Protein AF-A0A970NA46-F1 (afdb_monomer_lite)

Foldseek 3Di:
DDDPPPQDKDKDKDKAFQDDCVVCVVLVVLVQVCCVPLVVVDPDGDPSVVLSLVLLVLLVVLLQDLVLLLVLLVPAPVLVVVVVVDPDPVVSVVSSNCQSPPFWDKACPDPPDSGMIMIMGMDSDNVSRVRSRVSSSVSSSVVSVVVSVVVSVVVVVVSVVVVVVVVVD

Secondary structure (DSSP, 8-state):
-----PPP-EEEEEEEEPPPGGGSHHHHHHHHHHHHHHTTTS-----HHHHHHHHHHHHHHHHH-HHHHHHHHHTSHHHHHHHHT---HHHHHHHHHHIIIIIEEEEESSTT-TTEEEEEEEESSHHHHHHHHHHHHHHHHHHHHHHHHHHHHHHHHHHHHHHHHHHT-

Sequence (169 aa):
MYAFTAEEQWTSKAQVRVPEPNQLENYLDIEESYHRYAMLDSNTTLDTQKALEEAFTIFSTSLFATDAKLDAIRNSTYYQALAQNLGDETEQLSLLNNMASRDLSASEAIKGNRFIYNAQFTAKTRADARQTLVEALAIINSKALDLLYERQENRIKNRILALETQSLR

pLDDT: mean 91.81, std 10.92, range [43.47, 98.62]

Radius of gyration: 21.18 Å; chains: 1; bounding box: 55×27×81 Å

Structure (mmCIF, N/CA/C/O backbone):
data_AF-A0A970NA46-F1
#
_entry.id   AF-A0A970NA46-F1
#
loop_
_atom_site.group_PDB
_atom_site.id
_atom_site.type_symbol
_atom_site.label_atom_id
_atom_site.label_alt_id
_atom_site.label_comp_id
_atom_site.label_asym_id
_atom_site.label_entity_id
_atom_site.label_seq_id
_atom_site.pdbx_PDB_ins_code
_atom_site.Cartn_x
_atom_site.Cartn_y
_atom_site.Cartn_z
_atom_site.occupancy
_atom_site.B_iso_or_equiv
_atom_site.auth_seq_id
_atom_site.auth_comp_id
_atom_site.auth_asym_id
_atom_site.auth_atom_id
_atom_site.pdbx_PDB_model_num
ATOM 1 N N . MET A 1 1 ? -18.839 6.809 42.578 1.00 43.47 1 MET A N 1
ATOM 2 C CA . MET A 1 1 ? -17.787 6.211 41.727 1.00 43.47 1 MET A CA 1
ATOM 3 C C . MET A 1 1 ? -18.424 5.855 40.396 1.00 43.47 1 MET A C 1
ATOM 5 O O . MET A 1 1 ? -19.268 4.974 40.380 1.00 43.47 1 MET A O 1
ATOM 9 N N . TYR A 1 2 ? -18.100 6.579 39.326 1.00 46.34 2 TYR A N 1
ATOM 10 C CA . TYR A 1 2 ? -18.527 6.248 37.963 1.00 46.34 2 TYR A CA 1
ATOM 11 C C . TYR A 1 2 ? -17.317 5.600 37.287 1.00 46.34 2 TYR A C 1
ATOM 13 O O . TYR A 1 2 ? -16.309 6.270 37.068 1.00 46.34 2 TYR A O 1
ATOM 21 N N . ALA A 1 3 ? -17.353 4.283 37.086 1.00 46.72 3 ALA A N 1
ATOM 22 C CA . ALA A 1 3 ? -16.290 3.581 36.381 1.00 46.72 3 ALA A CA 1
ATOM 23 C C . ALA A 1 3 ? -16.518 3.773 34.877 1.00 46.72 3 ALA A C 1
ATOM 25 O O . ALA A 1 3 ? -17.486 3.260 34.324 1.00 46.72 3 ALA A O 1
ATOM 26 N N . PHE A 1 4 ? -15.644 4.546 34.231 1.00 56.06 4 PHE A N 1
ATOM 27 C CA . PHE A 1 4 ? -15.501 4.540 32.778 1.00 56.06 4 PHE A CA 1
ATOM 28 C C . PHE A 1 4 ? -14.943 3.168 32.384 1.00 56.06 4 PHE A C 1
ATOM 30 O O . PHE A 1 4 ? -13.740 2.929 32.478 1.00 56.06 4 PHE A O 1
ATOM 37 N N . THR A 1 5 ? -15.808 2.237 31.995 1.00 56.06 5 THR A N 1
ATOM 38 C CA . THR A 1 5 ? -15.362 1.033 31.294 1.00 56.06 5 THR A CA 1
ATOM 39 C C . THR A 1 5 ? -15.017 1.467 29.876 1.00 56.06 5 THR A C 1
ATOM 41 O O . THR A 1 5 ? -15.907 1.799 29.100 1.00 56.06 5 THR A O 1
ATOM 44 N N . ALA A 1 6 ? -13.725 1.556 29.558 1.00 66.06 6 ALA A N 1
ATOM 45 C CA . ALA A 1 6 ? -13.295 1.752 28.180 1.00 66.06 6 ALA A CA 1
ATOM 46 C C . ALA A 1 6 ? -13.837 0.588 27.335 1.00 66.06 6 ALA A C 1
ATOM 48 O O . ALA A 1 6 ? -13.709 -0.566 27.749 1.00 66.06 6 ALA A O 1
ATOM 49 N N . GLU A 1 7 ? -14.470 0.884 26.196 1.00 74.25 7 GLU A N 1
ATOM 50 C CA . GLU A 1 7 ? -14.902 -0.159 25.262 1.00 74.25 7 GLU A CA 1
ATOM 51 C C . GLU A 1 7 ? -13.696 -1.026 24.882 1.00 74.25 7 GLU A C 1
ATOM 53 O O . GLU A 1 7 ? -12.614 -0.510 24.591 1.00 74.25 7 GLU A O 1
ATOM 58 N N . GLU A 1 8 ? -13.868 -2.346 24.923 1.00 84.50 8 GLU A N 1
ATOM 59 C CA . GLU A 1 8 ? -12.799 -3.286 24.599 1.00 84.50 8 GLU A CA 1
ATOM 60 C C . GLU A 1 8 ? -12.408 -3.142 23.120 1.00 84.50 8 GLU A C 1
ATOM 62 O O . GLU A 1 8 ? -13.258 -3.165 22.228 1.00 84.50 8 GLU A O 1
ATOM 67 N N . GLN A 1 9 ? -11.111 -2.970 22.862 1.00 92.44 9 GLN A N 1
ATOM 68 C CA . GLN A 1 9 ? -10.553 -2.806 21.523 1.00 92.44 9 GLN A CA 1
ATOM 69 C C . GLN A 1 9 ? -9.405 -3.788 21.303 1.00 92.44 9 GLN A C 1
ATOM 71 O O . GLN A 1 9 ? -8.593 -4.045 22.192 1.00 92.44 9 GLN A O 1
ATOM 76 N N . TRP A 1 10 ? -9.320 -4.304 20.083 1.00 96.81 10 TRP A N 1
ATOM 77 C CA . TRP A 1 10 ? -8.309 -5.256 19.651 1.00 96.81 10 TRP A CA 1
ATOM 78 C C . TRP A 1 10 ? -7.441 -4.629 18.570 1.00 96.81 10 TRP A C 1
ATOM 80 O O . TRP A 1 10 ? -7.954 -4.143 17.567 1.00 96.81 10 TRP A O 1
ATOM 90 N N . THR A 1 11 ? -6.121 -4.689 18.742 1.00 97.56 11 THR A N 1
ATOM 91 C CA . THR A 1 11 ? -5.158 -4.213 17.741 1.00 97.56 11 THR A CA 1
ATOM 92 C C . THR A 1 11 ? -4.445 -5.393 17.095 1.00 97.56 11 THR A C 1
ATOM 94 O O . THR A 1 11 ? -3.771 -6.172 17.772 1.00 97.56 11 THR A O 1
ATOM 97 N N . SER A 1 12 ? -4.555 -5.505 15.773 1.00 98.19 12 SER A N 1
ATOM 98 C CA . SER A 1 12 ? -3.732 -6.404 14.966 1.00 98.19 12 SER A CA 1
ATOM 99 C C . SER A 1 12 ? -2.462 -5.684 14.527 1.00 98.19 12 SER A C 1
ATOM 101 O O . SER A 1 12 ? -2.500 -4.488 14.243 1.00 98.19 12 SER A O 1
ATOM 103 N N . LYS A 1 13 ? -1.342 -6.406 14.458 1.00 98.38 13 LYS A N 1
ATOM 104 C CA . LYS A 1 13 ? -0.036 -5.871 14.059 1.00 98.38 13 LYS A CA 1
ATOM 105 C C . LYS A 1 13 ? 0.577 -6.754 12.982 1.00 98.38 13 LYS A C 1
ATOM 107 O O . LYS A 1 13 ? 0.500 -7.978 13.069 1.00 98.38 13 LYS A O 1
ATOM 112 N N . ALA A 1 14 ? 1.215 -6.125 12.008 1.00 98.19 14 ALA A N 1
ATOM 113 C CA . ALA A 1 14 ? 1.969 -6.765 10.946 1.00 98.19 14 ALA A CA 1
ATOM 114 C C . ALA A 1 14 ? 3.290 -6.023 10.731 1.00 98.19 14 ALA A C 1
ATOM 116 O O . ALA A 1 14 ? 3.401 -4.824 10.993 1.00 98.19 14 ALA A O 1
ATOM 117 N N . GLN A 1 15 ? 4.282 -6.750 10.233 1.00 97.88 15 GLN A N 1
ATOM 118 C CA . GLN A 1 15 ? 5.541 -6.186 9.780 1.00 97.88 15 GLN A CA 1
ATOM 119 C C . GLN A 1 15 ? 5.657 -6.429 8.279 1.00 97.88 15 GLN A C 1
ATOM 121 O O . GLN A 1 15 ? 5.432 -7.543 7.807 1.00 97.88 15 GLN A O 1
ATOM 126 N N . VAL A 1 16 ? 5.987 -5.377 7.544 1.00 97.94 16 VAL A N 1
ATOM 127 C CA . VAL A 1 1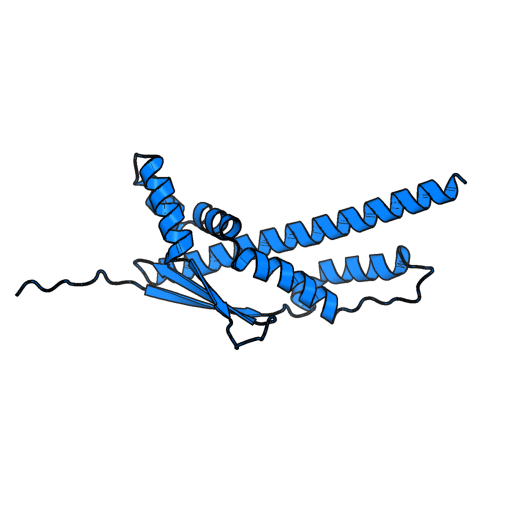6 ? 6.157 -5.390 6.090 1.00 97.94 16 VAL A CA 1
ATOM 128 C C . VAL A 1 16 ? 7.600 -5.031 5.773 1.00 97.94 16 VAL A C 1
ATOM 130 O O . VAL A 1 16 ? 8.172 -4.152 6.417 1.00 97.94 16 VAL A O 1
ATOM 133 N N . ARG A 1 17 ? 8.204 -5.730 4.816 1.00 97.88 17 ARG A N 1
ATOM 134 C CA . ARG A 1 17 ? 9.616 -5.585 4.447 1.00 97.88 17 ARG A CA 1
ATOM 135 C C . ARG A 1 17 ? 9.785 -5.643 2.935 1.00 97.88 17 ARG A C 1
ATOM 137 O O . ARG A 1 17 ? 8.853 -6.059 2.247 1.00 97.88 17 ARG A O 1
ATOM 144 N N . VAL A 1 18 ? 10.965 -5.252 2.456 1.00 97.94 18 VAL A N 1
ATOM 145 C CA . VAL A 1 18 ? 11.355 -5.406 1.045 1.00 97.94 18 VAL A CA 1
ATOM 146 C C . VAL A 1 18 ? 11.040 -6.832 0.574 1.00 97.94 18 VAL A C 1
ATOM 148 O O . VAL A 1 18 ? 11.352 -7.782 1.303 1.00 97.94 18 VAL A O 1
ATOM 151 N N . PRO A 1 19 ? 10.386 -6.986 -0.591 1.00 97.31 19 PRO A N 1
ATOM 152 C CA . PRO A 1 19 ? 10.034 -8.295 -1.113 1.00 97.31 19 PRO A CA 1
ATOM 153 C C . PRO A 1 19 ? 11.278 -9.089 -1.506 1.00 97.31 19 PRO A C 1
ATOM 155 O O . PRO A 1 19 ? 12.295 -8.534 -1.914 1.00 97.31 19 PRO A O 1
ATOM 158 N N . GLU A 1 20 ? 11.168 -10.406 -1.413 1.00 96.81 20 GLU A N 1
ATOM 159 C CA . GLU A 1 20 ? 12.144 -11.327 -1.987 1.00 96.81 20 GLU A CA 1
ATOM 160 C C . GLU A 1 20 ? 11.988 -11.371 -3.521 1.00 96.81 20 GLU A C 1
ATOM 162 O O . GLU A 1 20 ? 10.877 -11.157 -4.023 1.00 96.81 20 GLU A O 1
ATOM 167 N N . PRO A 1 21 ? 13.047 -11.702 -4.287 1.00 95.75 21 PRO A N 1
ATOM 168 C CA . PRO A 1 21 ? 12.990 -11.723 -5.751 1.00 95.75 21 PRO A CA 1
ATOM 169 C C . PRO A 1 21 ? 11.826 -12.541 -6.326 1.00 95.75 21 PRO A C 1
ATOM 171 O O . PRO A 1 21 ? 11.142 -12.097 -7.243 1.00 95.75 21 PRO A O 1
ATOM 174 N N . ASN A 1 22 ? 11.532 -13.702 -5.737 1.00 96.00 22 ASN A N 1
ATOM 175 C CA . ASN A 1 22 ? 10.448 -14.583 -6.182 1.00 96.00 22 ASN A CA 1
ATOM 176 C C . ASN A 1 22 ? 9.040 -13.993 -5.976 1.00 96.00 22 ASN A C 1
ATOM 178 O O . ASN A 1 22 ? 8.083 -14.470 -6.576 1.00 96.00 22 ASN A O 1
ATOM 182 N N . GLN A 1 23 ? 8.882 -12.972 -5.130 1.00 95.06 23 GLN A N 1
ATOM 183 C CA . GLN A 1 23 ? 7.594 -12.305 -4.917 1.00 95.06 23 GLN A CA 1
ATOM 184 C C . GLN A 1 23 ? 7.288 -11.273 -6.013 1.00 95.06 23 GLN A C 1
ATOM 186 O O . GLN A 1 23 ? 6.140 -10.849 -6.134 1.00 95.06 23 GLN A O 1
ATOM 191 N N . LEU A 1 24 ? 8.298 -10.873 -6.797 1.00 95.75 24 LEU A N 1
ATOM 192 C CA . LEU A 1 24 ? 8.197 -9.912 -7.899 1.00 95.75 24 LEU A CA 1
ATOM 193 C C . LEU A 1 24 ? 8.811 -10.444 -9.207 1.00 95.75 24 LEU A C 1
ATOM 195 O O . LEU A 1 24 ? 9.178 -9.651 -10.068 1.00 95.75 24 LEU A O 1
ATOM 199 N N . GLU A 1 25 ? 8.890 -11.766 -9.376 1.00 93.88 25 GLU A N 1
ATOM 200 C CA . GLU A 1 25 ? 9.534 -12.433 -10.521 1.00 93.88 25 GLU A CA 1
ATOM 201 C C . GLU A 1 25 ? 9.071 -11.859 -11.869 1.00 93.88 25 GLU A C 1
ATOM 203 O O . GLU A 1 25 ? 9.882 -11.335 -12.623 1.00 93.88 25 GLU A O 1
ATOM 208 N N . ASN A 1 26 ? 7.755 -11.795 -12.103 1.00 92.81 26 ASN A N 1
ATOM 209 C CA . ASN A 1 26 ? 7.201 -11.240 -13.344 1.00 92.81 26 ASN A CA 1
ATOM 210 C C . ASN A 1 26 ? 7.646 -9.792 -13.619 1.00 92.81 26 ASN A C 1
ATOM 212 O O . ASN A 1 26 ? 7.898 -9.426 -14.763 1.00 92.81 26 ASN A O 1
ATOM 216 N N . TYR A 1 27 ? 7.722 -8.951 -12.585 1.00 94.00 27 TYR A N 1
ATOM 217 C CA . TYR A 1 27 ? 8.171 -7.567 -12.738 1.00 94.00 27 TYR A CA 1
ATOM 218 C C . TYR A 1 27 ? 9.671 -7.505 -13.051 1.00 94.00 27 TYR A C 1
ATOM 220 O O . TYR A 1 27 ? 10.085 -6.749 -13.935 1.00 94.00 27 TYR A O 1
ATOM 228 N N . LEU A 1 28 ? 10.473 -8.318 -12.355 1.00 95.31 28 LEU A N 1
ATOM 229 C CA . LEU A 1 28 ? 11.918 -8.400 -12.552 1.00 95.31 28 LEU A CA 1
ATOM 230 C C . LEU A 1 28 ? 12.275 -8.913 -13.951 1.00 95.31 28 LEU A C 1
ATOM 232 O O . LEU A 1 28 ? 13.167 -8.346 -14.576 1.00 95.31 28 LEU A O 1
ATOM 236 N N . ASP A 1 29 ? 11.542 -9.893 -14.478 1.00 93.75 29 ASP A N 1
ATOM 237 C CA . ASP A 1 29 ? 11.738 -10.419 -15.836 1.00 93.75 29 ASP A CA 1
ATOM 238 C C . ASP A 1 29 ? 11.509 -9.344 -16.910 1.00 93.75 29 ASP A C 1
ATOM 240 O O . ASP A 1 29 ? 12.228 -9.267 -17.919 1.00 93.75 29 ASP A O 1
ATOM 244 N N . ILE A 1 30 ? 10.507 -8.482 -16.701 1.00 92.44 30 ILE A N 1
ATOM 245 C CA . ILE A 1 30 ? 10.227 -7.368 -17.612 1.00 92.44 30 ILE A CA 1
ATOM 246 C C . ILE A 1 30 ? 11.298 -6.282 -17.471 1.00 92.44 30 ILE A C 1
ATOM 248 O O . ILE A 1 30 ? 11.766 -5.772 -18.491 1.00 92.44 30 ILE A O 1
ATOM 252 N N . GLU A 1 31 ? 11.741 -5.956 -16.252 1.00 92.12 31 GLU A N 1
ATOM 253 C CA . GLU A 1 31 ? 12.850 -5.013 -16.047 1.00 92.12 31 GLU A CA 1
ATOM 254 C C . GLU A 1 31 ? 14.143 -5.525 -16.691 1.00 92.12 31 GLU A C 1
ATOM 256 O O . GLU A 1 31 ? 14.823 -4.775 -17.393 1.00 92.12 31 GLU A O 1
ATOM 261 N N . GLU A 1 32 ? 14.470 -6.806 -16.529 1.00 91.88 32 GLU A N 1
ATOM 262 C CA . GLU A 1 32 ? 15.649 -7.414 -17.144 1.00 91.88 32 GLU A CA 1
ATOM 263 C C . GLU A 1 32 ? 15.558 -7.347 -18.671 1.00 91.88 32 GLU A C 1
ATOM 265 O O . GLU A 1 32 ? 16.509 -6.942 -19.347 1.00 91.88 32 GLU A O 1
ATOM 270 N N . SER A 1 33 ? 14.389 -7.670 -19.226 1.00 89.38 33 SER A N 1
ATOM 271 C CA . SER A 1 33 ? 14.137 -7.562 -20.663 1.00 89.38 33 SER A CA 1
ATOM 272 C C . SER A 1 33 ? 14.263 -6.122 -21.157 1.00 89.38 33 SER A C 1
ATOM 274 O O . SER A 1 33 ? 14.865 -5.886 -22.208 1.00 89.38 33 SER A O 1
ATOM 276 N N . TYR A 1 34 ? 13.760 -5.149 -20.397 1.00 89.44 34 TYR A N 1
ATOM 277 C CA . TYR A 1 34 ? 13.930 -3.736 -20.707 1.00 89.44 34 TYR A CA 1
ATOM 278 C C . TYR A 1 34 ? 15.414 -3.357 -20.723 1.00 89.44 34 TYR A C 1
ATOM 280 O O . TYR A 1 34 ? 15.886 -2.814 -21.717 1.00 89.44 34 TYR A O 1
ATOM 288 N N . HIS A 1 35 ? 16.187 -3.703 -19.695 1.00 88.38 35 HIS A N 1
ATOM 289 C CA . HIS A 1 35 ? 17.630 -3.443 -19.668 1.00 88.38 35 HIS A CA 1
ATOM 290 C C . HIS A 1 35 ? 18.370 -4.106 -20.840 1.00 88.38 35 HIS A C 1
ATOM 292 O O . HIS A 1 35 ? 19.195 -3.473 -21.497 1.00 88.38 35 HIS A O 1
ATOM 298 N N . ARG A 1 36 ? 18.029 -5.350 -21.178 1.00 85.81 36 ARG A N 1
ATOM 299 C CA . ARG A 1 36 ? 18.663 -6.073 -22.286 1.00 85.81 36 ARG A CA 1
ATOM 300 C C . ARG A 1 36 ? 18.401 -5.436 -23.653 1.00 85.81 36 ARG A C 1
ATOM 302 O O . ARG A 1 36 ? 19.301 -5.421 -24.486 1.00 85.81 36 ARG A O 1
ATOM 309 N N . TYR A 1 37 ? 17.185 -4.948 -23.910 1.00 81.56 37 TYR A N 1
ATOM 310 C CA . TYR A 1 37 ? 16.775 -4.515 -25.255 1.00 81.56 37 TYR A CA 1
ATOM 311 C C . TYR A 1 37 ? 16.663 -2.998 -25.428 1.00 81.56 37 TYR A C 1
ATOM 313 O O . TYR A 1 37 ? 16.970 -2.470 -26.493 1.00 81.56 37 TYR A O 1
ATOM 321 N N . ALA A 1 38 ? 16.221 -2.269 -24.408 1.00 75.56 38 ALA A N 1
ATOM 322 C CA . ALA A 1 38 ? 16.075 -0.818 -24.481 1.00 75.56 38 ALA A CA 1
ATOM 323 C C . ALA A 1 38 ? 17.417 -0.100 -24.304 1.00 75.56 38 ALA A C 1
ATOM 325 O O . ALA A 1 38 ? 17.603 0.993 -24.839 1.00 75.56 38 ALA A O 1
ATOM 326 N N . MET A 1 39 ? 18.349 -0.700 -23.570 1.00 70.44 39 MET A N 1
ATOM 327 C CA . MET A 1 39 ? 19.606 -0.089 -23.142 1.00 70.44 39 MET A CA 1
ATOM 328 C C . MET A 1 39 ? 20.829 -0.675 -23.867 1.00 70.44 39 MET A C 1
ATOM 330 O O . MET A 1 39 ? 21.924 -0.620 -23.331 1.00 70.44 39 MET A O 1
ATOM 334 N N . LEU A 1 40 ? 20.661 -1.186 -25.095 1.00 60.59 40 LEU A N 1
ATOM 335 C CA . LEU A 1 40 ? 21.696 -1.880 -25.887 1.00 60.59 40 LEU A CA 1
ATOM 336 C C . LEU A 1 40 ? 23.046 -1.140 -26.011 1.00 60.59 40 LEU A C 1
ATOM 338 O O . LEU A 1 40 ? 24.079 -1.792 -26.127 1.00 60.59 40 LEU A O 1
ATOM 342 N N . ASP A 1 41 ? 23.053 0.195 -25.948 1.00 61.88 41 ASP A N 1
ATOM 343 C CA . ASP A 1 41 ? 24.276 1.013 -26.037 1.00 61.88 41 ASP A CA 1
ATOM 344 C C . ASP A 1 41 ? 24.960 1.251 -24.676 1.00 61.88 41 ASP A C 1
ATOM 346 O O . ASP A 1 41 ? 26.090 1.738 -24.607 1.00 61.88 41 ASP A O 1
ATOM 350 N N . SER A 1 42 ? 24.283 0.920 -23.576 1.00 61.91 42 SER A N 1
ATOM 351 C CA . SER A 1 42 ? 24.804 1.007 -22.213 1.00 61.91 42 SER A CA 1
ATOM 352 C C . SER A 1 42 ? 24.998 -0.400 -21.664 1.00 61.91 42 SER A C 1
ATOM 354 O O . SER A 1 42 ? 24.060 -1.185 -21.611 1.00 61.91 42 SER A O 1
ATOM 356 N N . ASN A 1 43 ? 26.209 -0.730 -21.219 1.00 65.25 43 ASN A N 1
ATOM 357 C CA . ASN A 1 43 ? 26.545 -2.024 -20.612 1.00 65.25 43 ASN A CA 1
ATOM 358 C C . ASN A 1 43 ? 25.937 -2.173 -19.195 1.00 65.25 43 ASN A C 1
ATOM 360 O O . ASN A 1 43 ? 26.629 -2.498 -18.232 1.00 65.25 43 ASN A O 1
ATOM 364 N N . THR A 1 44 ? 24.662 -1.818 -19.041 1.00 72.94 44 THR A N 1
ATOM 365 C CA . THR A 1 44 ? 23.954 -1.660 -17.774 1.00 72.94 44 THR A CA 1
ATOM 366 C C . THR A 1 44 ? 23.016 -2.838 -17.576 1.00 72.94 44 THR A C 1
ATOM 368 O O . THR A 1 44 ? 21.951 -2.915 -18.186 1.00 72.94 44 THR A O 1
ATOM 371 N N . THR A 1 45 ? 23.409 -3.754 -16.699 1.00 83.38 45 THR A N 1
ATOM 372 C CA . THR A 1 45 ? 22.556 -4.855 -16.251 1.00 83.38 45 THR A CA 1
ATOM 373 C C . THR A 1 45 ? 21.537 -4.370 -15.224 1.00 83.38 45 THR A C 1
ATOM 375 O O . THR A 1 45 ? 21.751 -3.349 -14.565 1.00 83.38 45 THR A O 1
ATOM 378 N N . LEU A 1 46 ? 20.441 -5.116 -15.068 1.00 88.50 46 LEU A N 1
ATOM 379 C CA . LEU A 1 46 ? 19.474 -4.878 -14.001 1.00 88.50 46 LEU A CA 1
ATOM 380 C C . LEU A 1 46 ? 20.163 -5.000 -12.633 1.00 88.50 46 LEU A C 1
ATOM 382 O O . LEU A 1 46 ? 20.837 -5.989 -12.353 1.00 88.50 46 LEU A O 1
ATOM 386 N N . ASP A 1 47 ? 19.957 -4.006 -11.775 1.00 92.50 47 ASP A N 1
ATOM 387 C CA . ASP A 1 47 ? 20.234 -4.112 -10.345 1.00 92.50 47 ASP A CA 1
ATOM 388 C C . ASP A 1 47 ? 18.960 -4.604 -9.647 1.00 92.50 47 ASP A C 1
ATOM 390 O O . ASP A 1 47 ? 18.054 -3.823 -9.341 1.00 92.50 47 ASP A O 1
ATOM 394 N N . THR A 1 48 ? 18.867 -5.922 -9.450 1.00 94.00 48 THR A N 1
ATOM 395 C CA . THR A 1 48 ? 17.692 -6.569 -8.851 1.00 94.00 48 THR A CA 1
ATOM 396 C C . THR A 1 48 ? 17.384 -6.010 -7.469 1.00 94.00 48 THR A C 1
ATOM 398 O O . THR A 1 48 ? 16.223 -5.755 -7.158 1.00 94.00 48 THR A O 1
ATOM 401 N N . GLN A 1 49 ? 18.409 -5.783 -6.643 1.00 95.06 49 GLN A N 1
ATOM 402 C CA . GLN A 1 49 ? 18.215 -5.290 -5.283 1.00 95.06 49 GLN A CA 1
ATOM 403 C C . GLN A 1 49 ? 17.600 -3.894 -5.312 1.00 95.06 49 GLN A C 1
ATOM 405 O O . GLN A 1 49 ? 16.593 -3.642 -4.650 1.00 95.06 49 GLN A O 1
ATOM 410 N N . LYS A 1 50 ? 18.143 -3.009 -6.150 1.00 94.00 50 LYS A N 1
ATOM 411 C CA . LYS A 1 50 ? 17.593 -1.667 -6.324 1.00 94.00 50 LYS A CA 1
ATOM 412 C C . LYS A 1 50 ? 16.153 -1.693 -6.844 1.00 94.00 50 LYS A C 1
ATOM 414 O O . LYS A 1 50 ? 15.325 -0.932 -6.351 1.00 94.00 50 LYS A O 1
ATOM 419 N N . ALA A 1 51 ? 15.825 -2.580 -7.783 1.00 94.81 51 ALA A N 1
ATOM 420 C CA . ALA A 1 51 ? 14.462 -2.714 -8.299 1.00 94.81 51 ALA A CA 1
ATOM 421 C C . ALA A 1 51 ? 13.458 -3.144 -7.208 1.00 94.81 51 ALA A C 1
ATOM 423 O O . ALA A 1 51 ? 12.350 -2.607 -7.137 1.00 94.81 51 ALA A O 1
ATOM 424 N N . LEU A 1 52 ? 13.853 -4.066 -6.320 1.00 97.31 52 LEU A N 1
ATOM 425 C CA . LEU A 1 52 ? 13.044 -4.481 -5.167 1.00 97.31 52 LEU A CA 1
ATOM 426 C C . LEU A 1 52 ? 12.873 -3.343 -4.149 1.00 97.31 52 LEU A C 1
ATOM 428 O O . LEU A 1 52 ? 11.779 -3.139 -3.616 1.00 97.31 52 LEU A O 1
ATOM 432 N N . GLU A 1 53 ? 13.933 -2.573 -3.896 1.00 96.69 53 GLU A N 1
ATOM 433 C CA . GLU A 1 53 ? 13.896 -1.403 -3.012 1.00 96.69 53 GLU A CA 1
ATOM 434 C C . GLU A 1 53 ? 13.002 -0.285 -3.565 1.00 96.69 53 GLU A C 1
ATOM 436 O O . GLU A 1 53 ? 12.246 0.335 -2.811 1.00 96.69 53 GLU A O 1
ATOM 441 N N . GLU A 1 54 ? 13.033 -0.043 -4.876 1.00 94.94 54 GLU A N 1
ATOM 442 C CA . GLU A 1 54 ? 12.150 0.913 -5.550 1.00 94.94 54 GLU A CA 1
ATOM 443 C C . GLU A 1 54 ? 10.683 0.472 -5.469 1.00 94.94 54 GLU A C 1
ATOM 445 O O . GLU A 1 54 ? 9.824 1.276 -5.095 1.00 94.94 54 GLU A O 1
ATOM 450 N N . ALA A 1 55 ? 10.393 -0.809 -5.718 1.00 97.00 55 ALA A N 1
ATOM 451 C CA . ALA A 1 55 ? 9.049 -1.365 -5.559 1.00 97.00 55 ALA A CA 1
ATOM 452 C C . ALA A 1 55 ? 8.543 -1.214 -4.113 1.00 97.00 55 ALA A C 1
ATOM 454 O O . ALA A 1 55 ? 7.431 -0.728 -3.877 1.00 97.00 55 ALA A O 1
ATOM 455 N N . PHE A 1 56 ? 9.385 -1.536 -3.124 1.00 98.00 56 PHE A N 1
ATOM 456 C CA . PHE A 1 56 ? 9.041 -1.348 -1.715 1.00 98.00 56 PHE A CA 1
ATOM 457 C C . PHE A 1 56 ? 8.889 0.131 -1.333 1.00 98.00 56 PHE A C 1
ATOM 459 O O . PHE A 1 56 ? 8.077 0.471 -0.471 1.00 98.00 56 PHE A O 1
ATOM 466 N N . THR A 1 57 ? 9.622 1.036 -1.983 1.00 97.38 57 THR A N 1
ATOM 467 C CA . THR A 1 57 ? 9.490 2.486 -1.774 1.00 97.38 57 THR A CA 1
ATOM 468 C C . THR A 1 57 ? 8.121 2.990 -2.224 1.00 97.38 57 THR A C 1
ATOM 470 O O . THR A 1 57 ? 7.514 3.799 -1.520 1.00 97.38 57 THR A O 1
ATOM 473 N N . ILE A 1 58 ? 7.596 2.496 -3.351 1.00 97.25 58 ILE A N 1
ATOM 474 C CA . ILE A 1 58 ? 6.235 2.831 -3.801 1.00 97.25 58 ILE A CA 1
ATOM 475 C C . ILE A 1 58 ? 5.219 2.350 -2.762 1.00 97.25 58 ILE A C 1
ATOM 477 O O . ILE A 1 58 ? 4.432 3.152 -2.261 1.00 97.25 58 ILE A O 1
ATOM 481 N N . PHE A 1 59 ? 5.293 1.073 -2.379 1.00 98.31 59 PHE A N 1
ATOM 482 C CA . PHE A 1 59 ? 4.398 0.490 -1.380 1.00 98.31 59 PHE A CA 1
ATOM 483 C C . PHE A 1 59 ? 4.441 1.238 -0.043 1.00 98.31 59 PHE A C 1
ATOM 485 O O . PHE A 1 59 ? 3.402 1.616 0.496 1.00 98.31 59 PHE A O 1
ATOM 492 N N . SER A 1 60 ? 5.638 1.476 0.497 1.00 97.88 60 SER A N 1
ATOM 493 C CA . SER A 1 60 ? 5.801 2.143 1.788 1.00 97.88 60 SER A CA 1
ATOM 494 C C . SER A 1 60 ? 5.331 3.593 1.735 1.00 97.88 60 SER A C 1
ATOM 496 O O . SER A 1 60 ? 4.641 4.029 2.651 1.00 97.88 60 SER A O 1
ATOM 498 N N . THR A 1 61 ? 5.590 4.323 0.647 1.00 97.44 61 THR A N 1
ATOM 499 C CA . THR A 1 61 ? 5.041 5.676 0.465 1.00 97.44 61 THR A CA 1
ATOM 500 C C . THR A 1 61 ? 3.512 5.654 0.521 1.00 97.44 61 THR A C 1
ATOM 502 O O . THR A 1 61 ? 2.923 6.430 1.274 1.00 97.44 61 THR A O 1
ATOM 505 N N . SER A 1 62 ? 2.866 4.722 -0.188 1.00 97.19 62 SER A N 1
ATOM 506 C CA . SER A 1 62 ? 1.410 4.544 -0.129 1.00 97.19 62 SER A CA 1
ATOM 507 C C . SER A 1 62 ? 0.922 4.133 1.263 1.00 97.19 62 SER A C 1
ATOM 509 O O . SER A 1 62 ? -0.116 4.605 1.710 1.00 97.19 62 SER A O 1
ATOM 511 N N . LEU A 1 63 ? 1.679 3.323 2.003 1.00 97.62 63 LEU A N 1
ATOM 512 C CA . LEU A 1 63 ? 1.327 2.927 3.369 1.00 97.62 63 LEU A CA 1
ATOM 513 C C . LEU A 1 63 ? 1.242 4.122 4.338 1.00 97.62 63 LEU A C 1
ATOM 515 O O . LEU A 1 63 ? 0.439 4.105 5.275 1.00 97.62 63 LEU A O 1
ATOM 519 N N . PHE A 1 64 ? 2.049 5.165 4.124 1.00 97.06 64 PHE A N 1
ATOM 520 C CA . PHE A 1 64 ? 2.009 6.396 4.923 1.00 97.06 64 PHE A CA 1
ATOM 521 C C . PHE A 1 64 ? 1.039 7.454 4.380 1.00 97.06 64 PHE A C 1
ATOM 523 O O . PHE A 1 64 ? 0.651 8.346 5.137 1.00 97.06 64 PHE A O 1
ATOM 530 N N . ALA A 1 65 ? 0.627 7.359 3.116 1.00 97.19 65 ALA A N 1
ATOM 531 C CA . ALA A 1 65 ? -0.191 8.367 2.456 1.00 97.19 65 ALA A CA 1
ATOM 532 C C . ALA A 1 65 ? -1.661 8.331 2.919 1.00 97.19 65 ALA A C 1
ATOM 534 O O . ALA A 1 65 ? -2.292 7.276 3.006 1.00 97.19 65 ALA A O 1
ATOM 535 N N . THR A 1 66 ? -2.219 9.501 3.240 1.00 96.75 66 THR A N 1
ATOM 536 C CA . THR A 1 66 ? -3.579 9.626 3.792 1.00 96.75 66 THR A CA 1
ATOM 537 C C . THR A 1 66 ? -4.651 9.157 2.812 1.00 96.75 66 THR A C 1
ATOM 539 O O . THR A 1 66 ? -5.577 8.453 3.201 1.00 96.75 66 THR A O 1
ATOM 542 N N . ASP A 1 67 ? -4.529 9.531 1.545 1.00 96.94 67 ASP A N 1
ATOM 543 C CA . ASP A 1 67 ? -5.427 9.139 0.458 1.00 96.94 67 ASP A CA 1
ATOM 544 C C . ASP A 1 67 ? -5.434 7.621 0.239 1.00 96.94 67 ASP A C 1
ATOM 546 O O . ASP A 1 67 ? -6.502 7.015 0.149 1.00 96.94 67 ASP A O 1
ATOM 550 N N . ALA A 1 68 ? -4.259 6.990 0.247 1.00 97.56 68 ALA A N 1
ATOM 551 C CA . ALA A 1 68 ? -4.135 5.541 0.133 1.00 97.56 68 ALA A CA 1
ATOM 552 C C . ALA A 1 68 ? -4.762 4.812 1.331 1.00 97.56 68 ALA A C 1
ATOM 554 O O . ALA A 1 68 ? -5.454 3.813 1.143 1.00 97.56 68 ALA A O 1
ATOM 555 N N . LYS A 1 69 ? -4.592 5.329 2.555 1.00 97.94 69 LYS A N 1
ATOM 556 C CA . LYS A 1 69 ? -5.265 4.789 3.749 1.00 97.94 69 LYS A CA 1
ATOM 557 C C . LYS A 1 69 ? -6.780 4.939 3.677 1.00 97.94 69 LYS A C 1
ATOM 559 O O . LYS A 1 69 ? -7.494 3.991 3.991 1.00 97.94 69 LYS A O 1
ATOM 564 N N . LEU A 1 70 ? -7.273 6.110 3.271 1.00 98.19 70 LEU A N 1
ATOM 565 C CA . LEU A 1 70 ? -8.705 6.356 3.098 1.00 98.19 70 LEU A CA 1
ATOM 566 C C . LEU A 1 70 ? -9.302 5.383 2.089 1.00 98.19 70 LEU A C 1
ATOM 568 O O . LEU A 1 70 ? -10.336 4.781 2.354 1.00 98.19 70 LEU A O 1
ATOM 572 N N . ASP A 1 71 ? -8.643 5.196 0.954 1.00 97.69 71 ASP A N 1
ATOM 573 C CA . ASP A 1 71 ? -9.108 4.263 -0.059 1.00 97.69 71 ASP A CA 1
ATOM 574 C C . ASP A 1 71 ? -9.064 2.804 0.423 1.00 97.69 71 ASP A C 1
ATOM 576 O O . ASP A 1 71 ? -10.049 2.081 0.276 1.00 97.69 71 ASP A O 1
ATOM 580 N N . ALA A 1 72 ? -7.975 2.388 1.073 1.00 98.00 72 ALA A N 1
ATOM 581 C CA . ALA A 1 72 ? -7.843 1.041 1.619 1.00 98.00 72 ALA A CA 1
ATOM 582 C C . ALA A 1 72 ? -8.935 0.729 2.653 1.00 98.00 72 ALA A C 1
ATOM 584 O O . ALA A 1 72 ? -9.542 -0.339 2.610 1.00 98.00 72 ALA A O 1
ATOM 585 N N . ILE A 1 73 ? -9.235 1.675 3.550 1.00 98.25 73 ILE A N 1
ATOM 586 C CA . ILE A 1 73 ? -10.317 1.516 4.525 1.00 98.25 73 ILE A CA 1
ATOM 587 C C . ILE A 1 73 ? -11.682 1.540 3.844 1.00 98.25 73 ILE A C 1
ATOM 589 O O . ILE A 1 73 ? -12.504 0.679 4.146 1.00 98.25 73 ILE A O 1
ATOM 593 N N . ARG A 1 74 ? -11.930 2.459 2.904 1.00 97.69 74 ARG A N 1
ATOM 594 C CA . ARG A 1 74 ? -13.206 2.542 2.173 1.00 97.69 74 ARG A CA 1
ATOM 595 C C . ARG A 1 74 ? -13.555 1.223 1.479 1.00 97.69 74 ARG A C 1
ATOM 597 O O . ARG A 1 74 ? -14.720 0.833 1.435 1.00 97.69 74 ARG A O 1
ATOM 604 N N . ASN A 1 75 ? -12.541 0.543 0.956 1.00 97.44 75 ASN A N 1
ATOM 605 C CA . ASN A 1 75 ? -12.676 -0.730 0.258 1.00 97.44 75 ASN A CA 1
ATOM 606 C C . ASN A 1 75 ? -12.587 -1.959 1.187 1.00 97.44 75 ASN A C 1
ATOM 608 O O . ASN A 1 75 ? -12.661 -3.083 0.699 1.00 97.44 75 ASN A O 1
ATOM 612 N N . SER A 1 76 ? -12.450 -1.770 2.505 1.00 97.62 76 SER A N 1
ATOM 613 C CA . SER A 1 76 ? -12.434 -2.867 3.480 1.00 97.62 76 SER A CA 1
ATOM 614 C C . SER A 1 76 ? -13.840 -3.352 3.838 1.00 97.62 76 SER A C 1
ATOM 616 O O . SER A 1 76 ? -14.785 -2.563 3.954 1.00 97.62 76 SER A O 1
ATOM 618 N N . THR A 1 77 ? -13.962 -4.652 4.103 1.00 97.25 77 THR A N 1
ATOM 619 C CA . THR A 1 77 ? -15.230 -5.292 4.483 1.00 97.25 77 THR A CA 1
ATOM 620 C C . THR A 1 77 ? -15.788 -4.691 5.775 1.00 97.25 77 THR A C 1
ATOM 622 O O . THR A 1 77 ? -16.989 -4.451 5.896 1.00 97.25 77 THR A O 1
ATOM 625 N N . TYR A 1 78 ? -14.913 -4.405 6.744 1.00 96.75 78 TYR A N 1
ATOM 626 C CA . TYR A 1 78 ? -15.306 -3.878 8.051 1.00 96.75 78 TYR A CA 1
ATOM 627 C C . TYR A 1 78 ? -15.894 -2.465 7.959 1.00 96.75 78 TYR A C 1
ATOM 629 O O . TYR A 1 78 ? -16.952 -2.205 8.534 1.00 96.75 78 TYR A O 1
ATOM 637 N N . TYR A 1 79 ? -15.270 -1.564 7.190 1.00 96.88 79 TYR A N 1
ATOM 638 C CA . TYR A 1 79 ? -15.843 -0.238 6.948 1.00 96.88 79 TYR A CA 1
ATOM 639 C C . TYR A 1 79 ? -17.193 -0.337 6.238 1.00 96.88 79 TYR A C 1
ATOM 641 O O . TYR A 1 79 ? -18.149 0.294 6.678 1.00 96.88 79 TYR A O 1
ATOM 649 N N . GLN A 1 80 ? -17.292 -1.147 5.178 1.00 96.44 80 GLN A N 1
ATOM 650 C CA . GLN A 1 80 ? -18.536 -1.297 4.418 1.00 96.44 80 GLN A CA 1
ATOM 651 C C . GLN A 1 80 ? -19.684 -1.799 5.301 1.00 96.44 80 GLN A C 1
ATOM 653 O O . GLN A 1 80 ? -20.788 -1.261 5.228 1.00 96.44 80 GLN A O 1
ATOM 658 N N . ALA A 1 81 ? -19.423 -2.769 6.181 1.00 95.12 81 ALA A N 1
ATOM 659 C CA . ALA A 1 81 ? -20.418 -3.274 7.124 1.00 95.12 81 ALA A CA 1
ATOM 660 C C . ALA A 1 81 ? -20.875 -2.201 8.129 1.00 95.12 81 ALA A C 1
ATOM 662 O O . ALA A 1 81 ? -22.067 -2.086 8.415 1.00 95.12 81 ALA A O 1
ATOM 663 N N . LEU A 1 82 ? -19.955 -1.386 8.654 1.00 94.44 82 LEU A N 1
ATOM 664 C CA . LEU A 1 82 ? -20.309 -0.288 9.559 1.00 94.44 82 LEU A CA 1
ATOM 665 C C . LEU A 1 82 ? -21.071 0.827 8.829 1.00 94.44 82 LEU A C 1
ATOM 667 O O . LEU A 1 82 ? -22.092 1.293 9.329 1.00 94.44 82 LEU A O 1
ATOM 671 N N . ALA A 1 83 ? -20.612 1.213 7.639 1.00 94.38 83 ALA A N 1
ATOM 672 C CA . ALA A 1 83 ? -21.195 2.281 6.836 1.00 94.38 83 ALA A CA 1
ATOM 673 C C . ALA A 1 83 ? -22.621 1.958 6.366 1.00 94.38 83 ALA A C 1
ATOM 675 O O . ALA A 1 83 ? -23.460 2.851 6.352 1.00 94.38 83 ALA A O 1
ATOM 676 N N . GLN A 1 84 ? -22.933 0.693 6.058 1.00 91.62 84 GLN A N 1
ATOM 677 C CA . GLN A 1 84 ? -24.292 0.257 5.693 1.00 91.62 84 GLN A CA 1
ATOM 678 C C . GLN A 1 84 ? -25.334 0.514 6.791 1.00 91.62 84 GLN A C 1
ATOM 680 O O . GLN A 1 84 ? -26.516 0.666 6.492 1.00 91.62 84 GLN A O 1
ATOM 685 N N . ASN A 1 85 ? -24.905 0.559 8.055 1.00 89.06 85 ASN A N 1
ATOM 686 C CA . ASN A 1 85 ? -25.779 0.846 9.192 1.00 89.06 85 ASN A CA 1
ATOM 687 C C . ASN A 1 85 ? -25.907 2.354 9.478 1.00 89.06 85 ASN A C 1
ATOM 689 O O . ASN A 1 85 ? -26.693 2.740 10.343 1.00 89.06 85 ASN A O 1
ATOM 693 N N . LEU A 1 86 ? -25.149 3.199 8.771 1.00 91.25 86 LEU A N 1
ATOM 694 C CA . LEU A 1 86 ? -25.207 4.656 8.874 1.00 91.25 86 LEU A CA 1
ATOM 695 C C . LEU A 1 86 ? -26.093 5.213 7.757 1.00 91.25 86 LEU A C 1
ATOM 697 O O . LEU A 1 86 ? -25.859 4.960 6.575 1.00 91.25 86 LEU A O 1
ATOM 701 N N . GLY A 1 87 ? -27.108 5.990 8.136 1.00 79.62 87 GLY A N 1
ATOM 702 C CA . GLY A 1 87 ? -28.066 6.581 7.197 1.00 79.62 87 GLY A CA 1
ATOM 703 C C . GLY A 1 87 ? -27.606 7.892 6.547 1.00 79.62 87 GLY A C 1
ATOM 704 O O . GLY A 1 87 ? -28.248 8.341 5.602 1.00 79.62 87 GLY A O 1
ATOM 705 N N . ASP A 1 88 ? -26.526 8.503 7.044 1.00 89.44 88 ASP A N 1
ATOM 706 C CA . ASP A 1 88 ? -26.016 9.805 6.597 1.00 89.44 88 ASP A CA 1
ATOM 707 C C . ASP A 1 88 ? -24.606 9.681 5.992 1.00 89.44 88 ASP A C 1
ATOM 709 O O . ASP A 1 88 ? -23.696 9.090 6.580 1.00 89.44 88 ASP A O 1
ATOM 713 N N . GLU A 1 89 ? -24.410 10.290 4.822 1.00 91.69 89 GLU A N 1
ATOM 714 C CA . GLU A 1 89 ? -23.121 10.381 4.128 1.00 91.69 89 GLU A CA 1
ATOM 715 C C . GLU A 1 89 ? -22.064 11.100 4.984 1.00 91.69 89 GLU A C 1
ATOM 717 O O . GLU A 1 89 ? -20.889 10.720 4.988 1.00 91.69 89 GLU A O 1
ATOM 722 N N . THR A 1 90 ? -22.479 12.090 5.780 1.00 94.06 90 THR A N 1
ATOM 723 C CA . THR A 1 90 ? -21.577 12.829 6.677 1.00 94.06 90 THR A CA 1
ATOM 724 C C . THR A 1 90 ? -21.012 11.922 7.771 1.00 94.06 90 THR A C 1
ATOM 726 O O . THR A 1 90 ? -19.814 11.967 8.073 1.00 94.06 90 THR A O 1
ATOM 729 N N . GLU A 1 91 ? -21.850 11.058 8.346 1.00 94.88 91 GLU A N 1
ATOM 730 C CA . GLU A 1 91 ? -21.434 10.081 9.354 1.00 94.88 91 GLU A CA 1
ATOM 731 C C . GLU A 1 91 ? -20.500 9.028 8.753 1.00 94.88 91 GLU A C 1
ATOM 733 O O . GLU A 1 91 ? -19.474 8.701 9.356 1.00 94.88 91 GLU A O 1
ATOM 738 N N . GLN A 1 92 ? -20.794 8.549 7.540 1.00 95.06 92 GLN A N 1
ATOM 739 C CA . GLN A 1 92 ? -19.935 7.600 6.825 1.00 95.06 92 GLN A CA 1
ATOM 740 C C . GLN A 1 92 ? -18.555 8.190 6.508 1.00 95.06 92 GLN A C 1
ATOM 742 O O . GLN A 1 92 ? -17.541 7.491 6.633 1.00 95.06 92 GLN A O 1
ATOM 747 N N 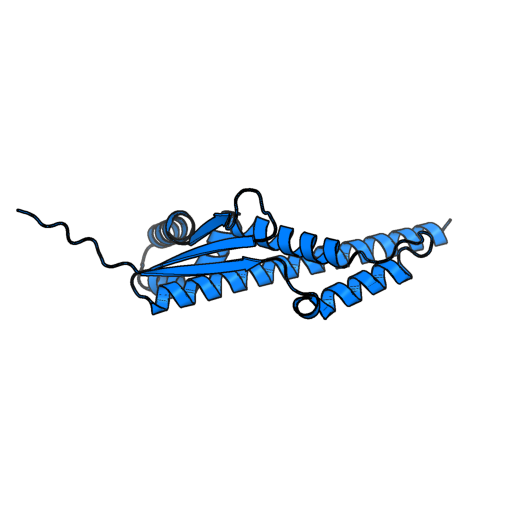. LEU A 1 93 ? -18.493 9.468 6.124 1.00 95.25 93 LEU A N 1
ATOM 748 C CA . LEU A 1 93 ? -17.234 10.168 5.868 1.00 95.25 93 LEU A CA 1
ATOM 749 C C . LEU A 1 93 ? -16.443 10.395 7.163 1.00 95.25 93 LEU A C 1
ATOM 751 O O . LEU A 1 93 ? -15.225 10.208 7.190 1.00 95.25 93 LEU A O 1
ATOM 755 N N . SER A 1 94 ? -17.125 10.760 8.250 1.00 95.81 94 SER A N 1
ATOM 756 C CA . SER A 1 94 ? -16.514 10.895 9.576 1.00 95.81 94 SER A CA 1
ATOM 757 C C . SER A 1 94 ? -15.934 9.564 10.064 1.00 95.81 94 SER A C 1
ATOM 759 O O . SER A 1 94 ? -14.776 9.512 10.485 1.00 95.81 94 SER A O 1
ATOM 761 N N . LEU A 1 95 ? -16.692 8.468 9.937 1.00 96.50 95 LEU A N 1
ATOM 762 C CA . LEU A 1 95 ? -16.229 7.115 10.248 1.00 96.50 95 LEU A CA 1
ATOM 763 C C . LEU A 1 95 ? -14.977 6.759 9.439 1.00 96.50 95 LEU A C 1
ATOM 765 O O . LEU A 1 95 ? -13.980 6.330 10.019 1.00 96.50 95 LEU A O 1
ATOM 769 N N . LEU A 1 96 ? -15.007 6.989 8.123 1.00 97.56 96 LEU A N 1
ATOM 770 C CA . LEU A 1 96 ? -13.887 6.693 7.230 1.00 97.56 96 LEU A CA 1
ATOM 771 C C . LEU A 1 96 ? -12.615 7.438 7.650 1.00 97.56 96 LEU A C 1
ATOM 773 O O . LEU A 1 96 ? -11.549 6.835 7.783 1.00 97.56 96 LEU A O 1
ATOM 777 N N . ASN A 1 97 ? -12.739 8.744 7.893 1.00 97.12 97 ASN A N 1
ATOM 778 C CA . ASN A 1 97 ? -11.625 9.587 8.317 1.00 97.12 97 ASN A CA 1
ATOM 779 C C . ASN A 1 97 ? -11.063 9.143 9.671 1.00 97.12 97 ASN A C 1
ATOM 781 O O . ASN A 1 97 ? -9.844 9.079 9.837 1.00 97.12 97 ASN A O 1
ATOM 785 N N . ASN A 1 98 ? -11.929 8.806 10.630 1.00 96.50 98 ASN A N 1
ATOM 786 C CA . ASN A 1 98 ? -11.507 8.307 11.936 1.00 96.50 98 ASN A CA 1
ATOM 787 C C . ASN A 1 98 ? -10.738 6.988 11.805 1.00 96.50 98 ASN A C 1
ATOM 789 O O . ASN A 1 98 ? -9.631 6.881 12.330 1.00 96.50 98 ASN A O 1
ATOM 793 N N . MET A 1 99 ? -11.261 6.030 11.041 1.00 97.50 99 MET A N 1
ATOM 794 C CA . MET A 1 99 ? -10.605 4.738 10.840 1.00 97.50 99 MET A CA 1
ATOM 795 C C . MET A 1 99 ? -9.254 4.879 10.126 1.00 97.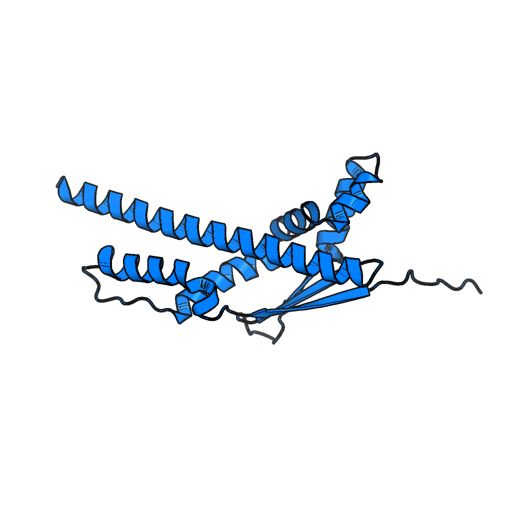50 99 MET A C 1
ATOM 797 O O . MET A 1 99 ? -8.262 4.286 10.549 1.00 97.50 99 MET A O 1
ATOM 801 N N . ALA A 1 100 ? -9.173 5.701 9.079 1.00 97.06 100 ALA A N 1
ATOM 802 C CA . ALA A 1 100 ? -7.936 5.891 8.322 1.00 97.06 100 ALA A CA 1
ATOM 803 C C . ALA A 1 100 ? -6.853 6.671 9.092 1.00 97.06 100 ALA A C 1
ATOM 805 O O . ALA A 1 100 ? -5.663 6.450 8.864 1.00 97.06 100 ALA A O 1
ATOM 806 N N . SER A 1 101 ? -7.242 7.591 9.981 1.00 94.94 101 SER A N 1
ATOM 807 C CA . SER A 1 101 ? -6.298 8.444 10.721 1.00 94.94 101 SER A CA 1
ATOM 808 C C . SER A 1 101 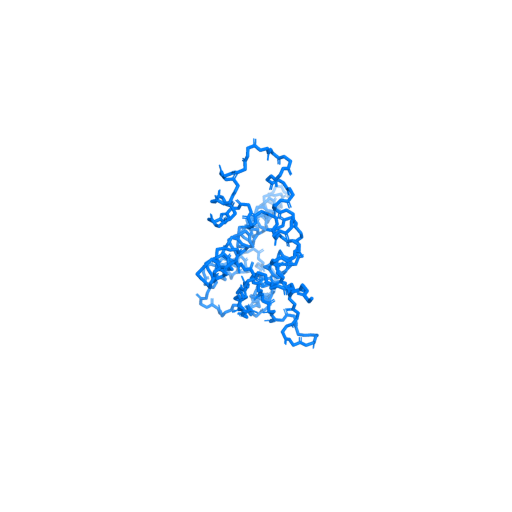? -5.920 7.906 12.102 1.00 94.94 101 SER A C 1
ATOM 810 O O . SER A 1 101 ? -4.795 8.132 12.550 1.00 94.94 101 SER A O 1
ATOM 812 N N . ARG A 1 102 ? -6.837 7.209 12.785 1.00 94.69 102 ARG A N 1
ATOM 813 C CA . ARG A 1 102 ? -6.650 6.741 14.167 1.00 94.69 102 ARG A CA 1
ATOM 814 C C . ARG A 1 102 ? -6.443 5.238 14.253 1.00 94.69 102 ARG A C 1
ATOM 816 O O . ARG A 1 102 ? -5.565 4.802 14.996 1.00 94.69 102 ARG A O 1
ATOM 823 N N . ASP A 1 103 ? -7.233 4.471 13.508 1.00 97.06 103 ASP A N 1
ATOM 824 C CA . ASP A 1 103 ? -7.259 3.017 13.660 1.00 97.06 103 ASP A CA 1
ATOM 825 C C . ASP A 1 103 ? -6.192 2.341 12.797 1.00 97.06 103 ASP A C 1
ATOM 827 O O . ASP A 1 103 ? -5.512 1.444 13.292 1.00 97.06 103 ASP A O 1
ATOM 831 N N . LEU A 1 104 ? -5.989 2.802 11.554 1.00 98.06 104 LEU A N 1
ATOM 832 C CA . LEU A 1 104 ? -4.910 2.359 10.666 1.00 98.06 104 LEU A CA 1
ATOM 833 C C . LEU A 1 104 ? -3.654 3.214 10.848 1.00 98.06 104 LEU A C 1
ATOM 835 O O . LEU A 1 104 ? -3.588 4.373 10.425 1.00 98.06 104 LEU A O 1
ATOM 839 N N . SER A 1 105 ? -2.601 2.623 11.407 1.00 97.12 105 SER A N 1
ATOM 840 C CA . SER A 1 105 ? -1.321 3.311 11.566 1.00 97.12 105 SER A CA 1
ATOM 841 C C . SER A 1 105 ? -0.145 2.502 11.036 1.00 97.12 105 SER A C 1
ATOM 843 O O . SER A 1 105 ? -0.163 1.273 10.982 1.00 97.12 105 SER A O 1
ATOM 845 N N . ALA A 1 106 ? 0.881 3.237 10.613 1.00 97.00 106 ALA A N 1
ATOM 846 C CA . ALA A 1 106 ? 2.142 2.703 10.135 1.00 97.00 106 ALA A CA 1
ATOM 847 C C . ALA A 1 106 ? 3.289 3.456 10.811 1.00 97.00 106 ALA A C 1
ATOM 849 O O . ALA A 1 106 ? 3.161 4.648 11.108 1.00 97.00 106 ALA A O 1
ATOM 850 N N . SER A 1 107 ? 4.392 2.766 11.082 1.00 97.25 107 SER A N 1
ATOM 851 C CA . SER A 1 107 ? 5.564 3.334 11.749 1.00 97.25 107 SER A CA 1
ATOM 852 C C . SER A 1 107 ? 6.846 2.611 11.349 1.00 97.25 107 SER A C 1
ATOM 854 O O . SER A 1 107 ? 6.815 1.496 10.827 1.00 97.25 107 SER A O 1
ATOM 856 N N . GLU A 1 108 ? 7.993 3.246 11.587 1.00 96.44 108 GLU A N 1
ATOM 857 C CA . GLU A 1 108 ? 9.294 2.590 11.427 1.00 96.44 108 GLU A CA 1
ATOM 858 C C . GLU A 1 108 ? 9.376 1.364 12.345 1.00 96.44 108 GLU A C 1
ATOM 860 O O . GLU A 1 108 ? 9.120 1.460 13.549 1.00 96.44 108 GLU A O 1
ATOM 865 N N . ALA A 1 109 ? 9.745 0.207 11.787 1.00 96.50 109 ALA A N 1
ATOM 866 C CA . ALA A 1 109 ? 9.994 -0.976 12.607 1.00 96.50 109 ALA A CA 1
ATOM 867 C C . ALA A 1 109 ? 11.356 -0.906 13.302 1.00 96.50 109 ALA A C 1
ATOM 869 O O . ALA A 1 109 ? 11.494 -1.329 14.449 1.00 96.50 109 ALA A O 1
ATOM 870 N N . ILE A 1 110 ? 12.347 -0.337 12.617 1.00 96.25 110 ILE A N 1
ATOM 871 C CA . ILE A 1 110 ? 13.682 -0.062 13.142 1.00 96.25 110 ILE A CA 1
ATOM 872 C C . ILE A 1 110 ? 14.031 1.369 12.746 1.00 96.25 110 ILE A C 1
ATOM 874 O O . ILE A 1 110 ? 13.919 1.727 11.574 1.00 96.25 110 ILE A O 1
ATOM 878 N N . LYS A 1 111 ? 14.459 2.181 13.719 1.00 95.31 111 LYS A N 1
ATOM 879 C CA . LYS A 1 111 ? 14.735 3.605 13.507 1.00 95.31 111 LYS A CA 1
ATOM 880 C C . LYS A 1 111 ? 15.728 3.812 12.360 1.00 95.31 111 LYS A C 1
ATOM 882 O O . LYS A 1 111 ? 16.847 3.304 12.420 1.00 95.31 111 LYS A O 1
ATOM 887 N N . GLY A 1 112 ? 15.329 4.582 11.350 1.00 93.50 112 GLY A N 1
ATOM 888 C CA . GLY A 1 112 ? 16.162 4.890 10.183 1.00 93.50 112 GLY A CA 1
ATOM 889 C C . GLY A 1 112 ? 16.319 3.753 9.163 1.00 93.50 112 GLY A C 1
ATOM 890 O O . GLY A 1 112 ? 17.037 3.932 8.181 1.00 93.50 112 GLY A O 1
ATOM 891 N N . ASN A 1 113 ? 15.651 2.611 9.349 1.00 94.38 113 ASN A N 1
ATOM 892 C CA . ASN A 1 113 ? 15.634 1.530 8.367 1.00 94.38 113 ASN A CA 1
ATOM 893 C C . ASN A 1 113 ? 14.400 1.657 7.462 1.00 94.38 113 ASN A C 1
ATOM 895 O O . ASN A 1 113 ? 13.273 1.445 7.901 1.00 94.38 113 ASN A O 1
ATOM 899 N N . ARG A 1 114 ? 14.623 1.981 6.184 1.00 94.00 114 ARG A N 1
ATOM 900 C CA . ARG A 1 114 ? 13.557 2.188 5.187 1.00 94.00 114 ARG A CA 1
ATOM 901 C C . ARG A 1 114 ? 13.087 0.904 4.502 1.00 94.00 114 ARG A C 1
ATOM 903 O O . ARG A 1 114 ? 12.207 0.956 3.653 1.00 94.00 114 ARG A O 1
ATOM 910 N N . PHE A 1 115 ? 13.656 -0.240 4.868 1.00 95.44 115 PHE A N 1
ATOM 911 C CA . PHE A 1 115 ? 13.351 -1.536 4.262 1.00 95.44 115 PHE A CA 1
ATOM 912 C C . PHE A 1 115 ? 12.369 -2.366 5.087 1.00 95.44 115 PHE A C 1
ATOM 914 O O . PHE A 1 115 ? 12.104 -3.522 4.755 1.00 95.44 115 PHE A O 1
ATOM 921 N N . ILE A 1 116 ? 11.849 -1.797 6.181 1.00 97.62 116 ILE A N 1
ATOM 922 C CA . ILE A 1 116 ? 10.946 -2.489 7.091 1.00 97.62 116 ILE A CA 1
ATOM 923 C C . ILE A 1 116 ? 10.065 -1.516 7.884 1.00 97.62 116 ILE A C 1
ATOM 925 O O . ILE A 1 116 ? 10.548 -0.576 8.518 1.00 97.62 116 ILE A O 1
ATOM 929 N N . TYR A 1 117 ? 8.761 -1.776 7.897 1.00 98.44 117 TYR A N 1
ATOM 930 C CA . TYR A 1 117 ? 7.767 -0.965 8.599 1.00 98.44 117 TYR A CA 1
ATOM 931 C C . TYR A 1 117 ? 6.817 -1.839 9.414 1.00 98.44 117 TYR A C 1
ATOM 933 O O . TYR A 1 117 ? 6.565 -3.000 9.087 1.00 98.44 117 TYR A O 1
ATOM 941 N N . ASN A 1 118 ? 6.280 -1.267 10.486 1.00 98.31 118 ASN A N 1
ATOM 942 C CA . ASN A 1 118 ? 5.156 -1.832 11.216 1.00 98.31 118 ASN A CA 1
ATOM 943 C C . ASN A 1 118 ? 3.862 -1.231 10.667 1.00 98.31 118 ASN A C 1
ATOM 945 O O . ASN A 1 118 ? 3.796 -0.028 10.419 1.00 98.31 118 ASN A O 1
ATOM 949 N N . ALA A 1 119 ? 2.830 -2.056 10.545 1.00 98.25 119 ALA A N 1
ATOM 950 C CA . ALA A 1 119 ? 1.466 -1.637 10.264 1.00 98.25 119 ALA A CA 1
ATOM 951 C C . ALA A 1 119 ? 0.534 -2.236 11.316 1.00 98.25 119 ALA A C 1
ATOM 953 O O . ALA A 1 119 ? 0.733 -3.366 11.772 1.00 98.25 119 ALA A O 1
ATOM 954 N N . GLN A 1 120 ? -0.484 -1.489 11.715 1.00 98.38 120 GLN A N 1
ATOM 955 C CA . GLN A 1 120 ? -1.460 -1.967 12.681 1.00 98.38 120 GLN A CA 1
ATOM 956 C C . GLN A 1 120 ? -2.846 -1.413 12.395 1.00 98.38 120 GLN A C 1
ATOM 958 O O . GLN A 1 120 ? -2.992 -0.331 11.828 1.00 98.38 120 GLN A O 1
ATOM 963 N N . PHE A 1 121 ? -3.849 -2.170 12.825 1.00 98.50 121 PHE A N 1
ATOM 964 C CA . PHE A 1 121 ? -5.240 -1.760 12.763 1.00 98.50 121 PHE A CA 1
ATOM 965 C C . PHE A 1 121 ? -5.960 -2.107 14.064 1.00 98.50 121 PHE A C 1
ATOM 967 O O . PHE A 1 121 ? -5.769 -3.207 14.595 1.00 98.50 121 PHE A O 1
ATOM 974 N N . THR A 1 122 ? -6.778 -1.184 14.564 1.00 97.75 122 THR A N 1
ATOM 975 C CA . THR A 1 122 ? -7.572 -1.364 15.787 1.00 97.75 122 THR A CA 1
ATOM 976 C C . THR A 1 122 ? -9.057 -1.479 15.456 1.00 97.75 122 THR A C 1
ATOM 978 O O . THR A 1 122 ? -9.584 -0.697 14.676 1.00 97.75 122 THR A O 1
ATOM 981 N N . ALA A 1 123 ? -9.743 -2.456 16.050 1.00 96.56 123 ALA A N 1
ATOM 982 C CA . ALA A 1 123 ? -11.177 -2.669 15.865 1.00 96.56 123 ALA A CA 1
ATOM 983 C C . ALA A 1 123 ? -11.844 -3.205 17.140 1.00 96.56 123 ALA A C 1
ATOM 985 O O . ALA A 1 123 ? -11.172 -3.536 18.117 1.00 96.56 123 ALA A O 1
ATOM 986 N N . LYS A 1 124 ? -13.178 -3.330 17.122 1.00 93.69 124 LYS A N 1
ATOM 987 C CA . LYS A 1 124 ? -13.959 -3.847 18.262 1.00 93.69 124 LYS A CA 1
ATOM 988 C C . LYS A 1 124 ? -13.745 -5.336 18.522 1.00 93.69 124 LYS A C 1
ATOM 990 O O . LYS A 1 124 ? -13.871 -5.781 19.655 1.00 93.69 124 LYS A O 1
ATOM 995 N N . THR A 1 125 ? -13.408 -6.116 17.495 1.00 95.12 125 THR A N 1
ATOM 996 C CA . THR A 1 125 ? -13.137 -7.549 17.643 1.00 95.12 125 THR A CA 1
ATOM 997 C C . THR A 1 125 ? -11.767 -7.910 17.086 1.00 95.12 125 THR A C 1
ATOM 999 O O . THR A 1 125 ? -11.248 -7.275 16.164 1.00 95.12 125 THR A O 1
ATOM 1002 N N . ARG A 1 126 ? -11.178 -8.987 17.614 1.00 96.06 126 ARG A N 1
ATOM 1003 C CA . ARG A 1 126 ? -9.920 -9.543 17.097 1.00 96.06 126 ARG A CA 1
ATOM 1004 C C . ARG A 1 126 ? -10.021 -9.940 15.621 1.00 96.06 126 ARG A C 1
ATOM 1006 O O . ARG A 1 126 ? -9.035 -9.821 14.893 1.00 96.06 126 ARG A O 1
ATOM 1013 N N . ALA A 1 127 ? -11.179 -10.452 15.201 1.00 96.88 127 ALA A N 1
ATOM 1014 C CA . ALA A 1 127 ? -11.408 -10.886 13.829 1.00 96.88 127 ALA A CA 1
ATOM 1015 C C . ALA A 1 127 ? -11.375 -9.688 12.874 1.00 96.88 127 ALA A C 1
ATOM 1017 O O . ALA A 1 127 ? -10.575 -9.700 11.938 1.00 96.88 127 ALA A O 1
ATOM 1018 N N . ASP A 1 128 ? -12.133 -8.637 13.191 1.00 97.38 128 ASP A N 1
ATOM 1019 C CA . ASP A 1 128 ? -12.194 -7.408 12.394 1.00 97.38 128 ASP A CA 1
ATOM 1020 C C . ASP A 1 128 ? -10.835 -6.714 12.336 1.00 97.38 128 ASP A C 1
ATOM 1022 O O . ASP A 1 128 ? -10.389 -6.308 11.263 1.00 97.38 128 ASP A O 1
ATOM 1026 N N . ALA A 1 129 ? -10.127 -6.645 13.471 1.00 98.06 129 ALA A N 1
ATOM 1027 C CA . ALA A 1 129 ? -8.811 -6.021 13.542 1.00 98.06 129 ALA A CA 1
ATOM 1028 C C . ALA A 1 129 ? -7.815 -6.701 12.590 1.00 98.06 129 ALA A C 1
ATOM 1030 O O . ALA A 1 129 ? -7.075 -6.048 11.852 1.00 98.06 129 ALA A O 1
ATOM 1031 N N . ARG A 1 130 ? -7.801 -8.039 12.599 1.00 98.12 130 ARG A N 1
ATOM 1032 C CA . ARG A 1 130 ? -6.913 -8.841 11.753 1.00 98.12 130 ARG A CA 1
ATOM 1033 C C . ARG A 1 130 ? -7.314 -8.768 10.286 1.00 98.12 130 ARG A C 1
ATOM 1035 O O . ARG A 1 130 ? -6.445 -8.561 9.445 1.00 98.12 130 ARG A O 1
ATOM 1042 N N . GLN A 1 131 ? -8.593 -8.976 9.986 1.00 98.31 131 GLN A N 1
ATOM 1043 C CA . GLN A 1 131 ? -9.087 -9.023 8.614 1.00 98.31 131 GLN A CA 1
ATOM 1044 C C . GLN A 1 131 ? -8.901 -7.675 7.919 1.00 98.31 131 GLN A C 1
ATOM 1046 O O . GLN A 1 131 ? -8.307 -7.632 6.846 1.00 98.31 131 GLN A O 1
ATOM 1051 N N . THR A 1 132 ? -9.291 -6.582 8.574 1.00 98.38 132 THR A N 1
ATOM 1052 C CA . THR A 1 132 ? -9.162 -5.235 8.005 1.00 98.38 132 THR A CA 1
ATOM 1053 C C . THR A 1 132 ? -7.703 -4.866 7.756 1.00 98.38 132 THR A C 1
ATOM 1055 O O . THR A 1 132 ? -7.396 -4.284 6.722 1.00 98.38 132 THR A O 1
ATOM 1058 N N . LEU A 1 133 ? -6.776 -5.245 8.649 1.00 98.62 133 LEU A N 1
ATOM 1059 C CA . LEU A 1 133 ? -5.347 -5.010 8.416 1.00 98.62 133 LEU A CA 1
ATOM 1060 C C . LEU A 1 133 ? -4.840 -5.757 7.174 1.00 98.62 133 LEU A C 1
ATOM 1062 O O . LEU A 1 133 ? -4.094 -5.187 6.383 1.00 98.62 133 LEU A O 1
ATOM 1066 N N . VAL A 1 134 ? -5.230 -7.023 7.003 1.00 98.56 134 VAL A N 1
ATOM 1067 C CA . VAL A 1 134 ? -4.832 -7.831 5.838 1.00 98.56 134 VAL A CA 1
ATOM 1068 C C . VAL A 1 134 ? -5.403 -7.244 4.550 1.00 98.56 134 VAL A C 1
ATOM 1070 O O . VAL A 1 134 ? -4.660 -7.075 3.587 1.00 98.56 134 VAL A O 1
ATOM 1073 N N . GLU A 1 135 ? -6.691 -6.898 4.542 1.00 98.56 135 GLU A N 1
ATOM 1074 C CA . GLU A 1 135 ? -7.357 -6.279 3.391 1.00 98.56 135 GLU A CA 1
ATOM 1075 C C . GLU A 1 135 ? -6.710 -4.938 3.030 1.00 98.56 135 GLU A C 1
ATOM 1077 O O . GLU A 1 135 ? -6.345 -4.725 1.875 1.00 98.56 135 GLU A O 1
ATOM 1082 N N . ALA A 1 136 ? -6.482 -4.065 4.015 1.00 98.50 136 ALA A N 1
ATOM 1083 C CA . ALA A 1 136 ? -5.869 -2.764 3.782 1.00 98.50 136 ALA A CA 1
ATOM 1084 C C . ALA A 1 136 ? -4.458 -2.893 3.188 1.00 98.50 136 ALA A C 1
ATOM 1086 O O . ALA A 1 136 ? -4.137 -2.223 2.206 1.00 98.50 136 ALA A O 1
ATOM 1087 N N . LEU A 1 137 ? -3.622 -3.784 3.735 1.00 98.56 137 LEU A N 1
ATOM 1088 C CA . LEU A 1 137 ? -2.284 -4.040 3.195 1.00 98.56 137 LEU A CA 1
ATOM 1089 C C . LEU A 1 137 ? -2.336 -4.639 1.785 1.00 98.56 137 LEU A C 1
ATOM 1091 O O . LEU A 1 137 ? -1.520 -4.263 0.948 1.00 98.56 137 LEU A O 1
ATOM 1095 N N . ALA A 1 138 ? -3.292 -5.529 1.504 1.00 98.44 138 ALA A N 1
ATOM 1096 C CA . ALA A 1 138 ? -3.472 -6.109 0.177 1.00 98.44 138 ALA A CA 1
ATOM 1097 C C . ALA A 1 138 ? -3.888 -5.055 -0.861 1.00 98.44 138 ALA A C 1
ATOM 1099 O O . ALA A 1 138 ? -3.320 -5.024 -1.952 1.00 98.44 138 ALA A O 1
ATOM 1100 N N . ILE A 1 139 ? -4.814 -4.156 -0.512 1.00 98.38 139 ILE A N 1
ATOM 1101 C CA . ILE A 1 139 ? -5.251 -3.055 -1.384 1.00 98.38 139 ILE A CA 1
ATOM 1102 C C . ILE A 1 139 ? -4.086 -2.102 -1.672 1.00 98.38 139 ILE A C 1
ATOM 1104 O O . ILE A 1 139 ? -3.824 -1.780 -2.831 1.00 98.38 139 ILE A O 1
ATOM 1108 N N . ILE A 1 140 ? -3.345 -1.693 -0.637 1.00 98.38 140 ILE A N 1
ATOM 1109 C CA . ILE A 1 140 ? -2.170 -0.821 -0.790 1.00 98.38 140 ILE A CA 1
ATOM 1110 C C . ILE A 1 140 ? -1.105 -1.499 -1.660 1.00 98.38 140 ILE A C 1
ATOM 1112 O O . ILE A 1 140 ? -0.543 -0.862 -2.549 1.00 98.38 140 ILE A O 1
ATOM 1116 N N . ASN A 1 141 ? -0.854 -2.793 -1.446 1.00 98.06 141 ASN A N 1
ATOM 1117 C CA . ASN A 1 141 ? 0.091 -3.567 -2.246 1.00 98.06 141 ASN A CA 1
ATOM 1118 C C . ASN A 1 141 ? -0.336 -3.656 -3.716 1.00 98.06 141 ASN A C 1
ATOM 1120 O O . ASN A 1 141 ? 0.485 -3.400 -4.591 1.00 98.06 141 ASN A O 1
ATOM 1124 N N . SER A 1 142 ? -1.611 -3.949 -3.989 1.00 97.25 142 SER A N 1
ATOM 1125 C CA . SER A 1 142 ? -2.142 -4.001 -5.358 1.00 97.25 142 SER A CA 1
ATOM 1126 C C . SER A 1 142 ? -1.928 -2.677 -6.084 1.00 97.25 142 SER A C 1
ATOM 1128 O O . SER A 1 142 ? -1.366 -2.661 -7.171 1.00 97.25 142 SER A O 1
ATOM 1130 N N . LYS A 1 143 ? -2.273 -1.551 -5.450 1.00 96.75 143 LYS A N 1
ATOM 1131 C CA . LYS A 1 143 ? -2.080 -0.227 -6.057 1.00 96.75 143 LYS A CA 1
ATOM 1132 C C . LYS A 1 143 ? -0.612 0.116 -6.291 1.00 96.75 143 LYS A C 1
ATOM 1134 O O . LYS A 1 143 ? -0.279 0.764 -7.280 1.00 96.75 143 LYS A O 1
ATOM 1139 N N . ALA A 1 144 ? 0.270 -0.296 -5.383 1.00 96.56 144 ALA A N 1
ATOM 1140 C CA . ALA A 1 144 ? 1.705 -0.106 -5.555 1.00 96.56 144 ALA A CA 1
ATOM 1141 C C . ALA A 1 144 ? 2.243 -0.909 -6.749 1.00 96.56 144 ALA A C 1
ATOM 1143 O O . ALA A 1 144 ? 3.037 -0.379 -7.524 1.00 96.56 144 ALA A O 1
ATOM 1144 N N . LEU A 1 145 ? 1.777 -2.150 -6.919 1.00 96.12 145 LEU A N 1
ATOM 1145 C CA . LEU A 1 145 ? 2.064 -2.990 -8.084 1.00 96.12 145 LEU A CA 1
ATOM 1146 C C . LEU A 1 145 ? 1.526 -2.370 -9.380 1.00 96.12 145 LEU A C 1
ATOM 1148 O O . LEU A 1 145 ? 2.265 -2.302 -10.359 1.00 96.12 145 LEU A O 1
ATOM 1152 N N . ASP A 1 146 ? 0.295 -1.859 -9.383 1.00 96.19 146 ASP A N 1
ATOM 1153 C CA . ASP A 1 146 ? -0.295 -1.209 -10.560 1.00 96.19 146 ASP A CA 1
ATOM 1154 C C . ASP A 1 146 ? 0.543 0.000 -11.006 1.00 96.19 146 ASP A C 1
ATOM 1156 O O . ASP A 1 146 ? 0.922 0.108 -12.172 1.00 96.19 146 ASP A O 1
ATOM 1160 N N . LEU A 1 147 ? 0.924 0.869 -10.062 1.00 96.00 147 LEU A N 1
ATOM 1161 C CA . LEU A 1 147 ? 1.802 2.015 -10.327 1.00 96.00 147 LEU A CA 1
ATOM 1162 C C . LEU A 1 147 ? 3.189 1.591 -10.826 1.00 96.00 147 LEU A C 1
ATOM 1164 O O . LEU A 1 147 ? 3.798 2.289 -11.640 1.00 96.00 147 LEU A O 1
ATOM 1168 N N . LEU A 1 148 ? 3.716 0.478 -10.314 1.00 95.25 148 LEU A N 1
ATOM 1169 C CA . LEU A 1 148 ? 5.002 -0.068 -10.733 1.00 95.25 148 LEU A CA 1
ATOM 1170 C C . LEU A 1 148 ? 4.953 -0.500 -12.206 1.00 95.25 148 LEU A C 1
ATOM 1172 O O . LEU A 1 148 ? 5.805 -0.081 -12.994 1.00 95.25 148 LEU A O 1
ATOM 1176 N N . TYR A 1 149 ? 3.924 -1.256 -12.594 1.00 95.31 149 TYR A N 1
ATOM 1177 C CA . TYR A 1 149 ? 3.725 -1.683 -13.980 1.00 95.31 149 TYR A CA 1
ATOM 1178 C C . TYR A 1 149 ? 3.408 -0.513 -14.916 1.00 95.31 149 TYR A C 1
ATOM 1180 O O . TYR A 1 149 ? 3.968 -0.451 -16.009 1.00 95.31 149 TYR A O 1
ATOM 1188 N N . GLU A 1 150 ? 2.600 0.462 -14.493 1.00 95.88 150 GLU A N 1
ATOM 1189 C CA . GLU A 1 150 ? 2.307 1.657 -15.297 1.00 95.88 150 GLU A CA 1
ATOM 1190 C C . GLU A 1 150 ? 3.588 2.453 -15.606 1.00 95.88 150 GLU A C 1
ATOM 1192 O O . GLU A 1 150 ? 3.830 2.881 -16.740 1.00 95.88 150 GLU A O 1
ATOM 1197 N N . ARG A 1 151 ? 4.466 2.629 -14.610 1.00 93.94 151 ARG A N 1
ATOM 1198 C CA . ARG A 1 151 ? 5.766 3.292 -14.809 1.00 93.94 151 ARG A CA 1
ATOM 1199 C C . ARG A 1 151 ? 6.645 2.530 -15.792 1.00 93.94 151 ARG 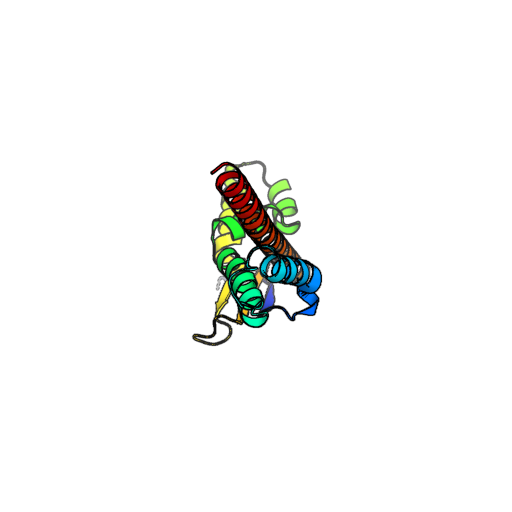A C 1
ATOM 1201 O O . ARG A 1 151 ? 7.292 3.153 -16.637 1.00 93.94 151 ARG A O 1
ATOM 1208 N N . GLN A 1 152 ? 6.677 1.207 -15.684 1.00 92.00 152 GLN A N 1
ATOM 1209 C CA . GLN A 1 152 ? 7.439 0.347 -16.582 1.00 92.00 152 GLN A CA 1
ATOM 1210 C C . GLN A 1 152 ? 6.902 0.419 -18.019 1.00 92.00 152 GLN A C 1
ATOM 1212 O O . GLN A 1 152 ? 7.674 0.632 -18.956 1.00 92.00 152 GLN A O 1
ATOM 1217 N N . GLU A 1 153 ? 5.583 0.350 -18.197 1.00 94.00 153 GLU A N 1
ATOM 1218 C CA . GLU A 1 153 ? 4.930 0.498 -19.498 1.00 94.00 153 GLU A CA 1
ATOM 1219 C C . GLU A 1 153 ? 5.261 1.857 -20.135 1.00 94.00 153 GLU A C 1
ATOM 1221 O O . GLU A 1 153 ? 5.636 1.932 -21.308 1.00 94.00 153 GLU A O 1
ATOM 1226 N N . ASN A 1 154 ? 5.207 2.936 -19.353 1.00 94.50 154 ASN A N 1
ATOM 1227 C CA . ASN A 1 154 ? 5.556 4.274 -19.823 1.00 94.50 154 ASN A CA 1
ATOM 1228 C C . ASN A 1 154 ? 7.033 4.386 -20.236 1.00 94.50 154 ASN A C 1
ATOM 1230 O O . ASN A 1 154 ? 7.339 5.015 -21.252 1.00 94.50 154 ASN A O 1
ATOM 1234 N N . ARG A 1 155 ? 7.961 3.748 -19.509 1.00 91.31 155 ARG A N 1
ATOM 1235 C CA . ARG A 1 155 ? 9.383 3.678 -19.903 1.00 91.31 155 ARG A CA 1
ATOM 1236 C C . ARG A 1 155 ? 9.558 2.965 -21.243 1.00 91.31 155 ARG A C 1
ATOM 1238 O O . ARG A 1 155 ? 10.277 3.472 -22.106 1.00 91.31 155 ARG A O 1
ATOM 1245 N N . ILE A 1 156 ? 8.870 1.841 -21.440 1.00 92.00 156 ILE A N 1
ATOM 1246 C CA . ILE A 1 156 ? 8.888 1.084 -22.699 1.00 92.00 156 ILE A CA 1
ATOM 1247 C C . ILE A 1 156 ? 8.352 1.944 -23.851 1.00 92.00 156 ILE A C 1
ATOM 1249 O O . ILE A 1 156 ? 9.045 2.111 -24.856 1.00 92.00 156 ILE A O 1
ATOM 1253 N N . LYS A 1 157 ? 7.169 2.555 -23.694 1.00 93.38 157 LYS A N 1
ATOM 1254 C CA . LYS A 1 157 ? 6.555 3.430 -24.712 1.00 93.38 157 LYS A CA 1
ATOM 1255 C C . LYS A 1 157 ? 7.470 4.588 -25.104 1.00 93.38 157 LYS A C 1
ATOM 1257 O O . LYS A 1 157 ? 7.691 4.829 -26.289 1.00 93.38 157 LYS A O 1
ATOM 1262 N N . ASN A 1 158 ? 8.054 5.265 -24.116 1.00 91.44 158 ASN A N 1
ATOM 1263 C CA . ASN A 1 158 ? 8.970 6.378 -24.359 1.00 91.44 158 ASN A CA 1
ATOM 1264 C C . ASN A 1 158 ? 10.225 5.934 -25.119 1.00 91.44 158 ASN A C 1
ATOM 1266 O O . ASN A 1 158 ? 10.715 6.669 -25.979 1.00 91.44 158 ASN A O 1
ATOM 1270 N N . ARG A 1 159 ? 10.742 4.729 -24.845 1.00 89.62 159 ARG A N 1
ATOM 1271 C CA . ARG A 1 159 ? 11.882 4.196 -25.596 1.00 89.62 159 ARG A CA 1
ATOM 1272 C C . ARG A 1 159 ? 11.519 3.868 -27.040 1.00 89.62 159 ARG A C 1
ATOM 1274 O O . ARG A 1 159 ? 12.301 4.210 -27.923 1.00 89.62 159 ARG A O 1
ATOM 1281 N N . ILE A 1 160 ? 10.367 3.239 -27.276 1.00 90.69 160 ILE A N 1
ATOM 1282 C CA . ILE A 1 160 ? 9.882 2.937 -28.631 1.00 90.69 160 ILE A CA 1
ATOM 1283 C C . ILE A 1 160 ? 9.796 4.231 -29.447 1.00 90.69 160 ILE A C 1
ATOM 1285 O O . ILE A 1 160 ? 10.423 4.327 -30.499 1.00 90.69 160 ILE A O 1
ATOM 1289 N N . LEU A 1 161 ? 9.148 5.266 -28.905 1.00 91.94 161 LEU A N 1
ATOM 1290 C CA . LEU A 1 161 ? 9.024 6.568 -29.567 1.00 91.94 161 LEU A CA 1
ATOM 1291 C C . LEU A 1 161 ? 10.391 7.201 -29.890 1.00 91.94 161 LEU A C 1
ATOM 1293 O O . LEU A 1 161 ? 10.582 7.790 -30.958 1.00 91.94 161 LEU A O 1
ATOM 1297 N N . ALA A 1 162 ? 11.361 7.081 -28.977 1.00 89.31 162 ALA A N 1
ATOM 1298 C CA . ALA A 1 162 ? 12.712 7.588 -29.197 1.00 89.31 162 ALA A CA 1
ATOM 1299 C C . ALA A 1 162 ? 13.429 6.858 -30.347 1.00 89.31 162 ALA A C 1
ATOM 1301 O O . ALA A 1 162 ? 14.096 7.509 -31.152 1.00 89.31 162 ALA A O 1
ATOM 1302 N N . LEU A 1 163 ? 13.278 5.533 -30.443 1.00 87.81 163 LEU A N 1
ATOM 1303 C CA . LEU A 1 163 ? 13.863 4.721 -31.516 1.00 87.81 163 LEU A CA 1
ATOM 1304 C C . LEU A 1 163 ? 13.207 5.012 -32.872 1.00 87.81 163 LEU A C 1
ATOM 1306 O O . LEU A 1 163 ? 13.911 5.189 -33.866 1.00 87.81 163 LEU A O 1
ATOM 1310 N N . GLU A 1 164 ? 11.880 5.147 -32.912 1.00 90.31 164 GLU A N 1
ATOM 1311 C CA . GLU A 1 164 ? 11.147 5.550 -34.120 1.00 90.31 164 GLU A CA 1
ATOM 1312 C C . GLU A 1 164 ? 11.623 6.920 -34.620 1.00 90.31 164 GLU A C 1
ATOM 1314 O O . GLU A 1 164 ? 11.969 7.076 -35.791 1.00 90.31 164 GLU A O 1
ATOM 1319 N N . THR A 1 165 ? 11.747 7.897 -33.716 1.00 90.81 165 THR A N 1
ATOM 1320 C CA . THR A 1 165 ? 12.220 9.249 -34.055 1.00 90.81 165 THR A CA 1
ATOM 1321 C C . THR A 1 165 ? 13.665 9.255 -34.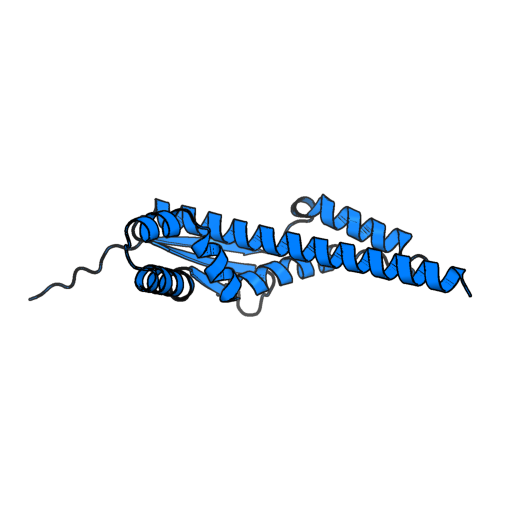562 1.00 90.81 165 THR A C 1
ATOM 1323 O O . THR A 1 165 ? 14.007 10.064 -35.424 1.00 90.81 165 THR A O 1
ATOM 1326 N N . GLN A 1 166 ? 14.524 8.374 -34.041 1.00 84.50 166 GLN A N 1
ATOM 1327 C CA . GLN A 1 166 ? 15.896 8.211 -34.530 1.00 84.50 166 GLN A CA 1
ATOM 1328 C C . GLN A 1 166 ? 15.941 7.579 -35.923 1.00 84.50 166 GLN A C 1
ATOM 1330 O O . GLN A 1 166 ? 16.732 8.023 -36.743 1.00 84.50 166 GLN A O 1
ATOM 1335 N N . SER A 1 167 ? 15.084 6.595 -36.208 1.00 75.94 167 SER A N 1
ATOM 1336 C CA . SER A 1 167 ? 15.041 5.917 -37.515 1.00 75.94 167 SER A CA 1
ATOM 1337 C C . SER A 1 167 ? 14.550 6.799 -38.673 1.00 75.94 167 SER A C 1
ATOM 1339 O O . SER A 1 167 ? 14.799 6.486 -39.834 1.00 75.94 167 SER A O 1
ATOM 1341 N N . LEU A 1 168 ? 13.851 7.896 -38.360 1.00 68.81 168 LEU A N 1
ATOM 1342 C CA . LEU A 1 168 ? 13.333 8.875 -39.323 1.00 68.81 168 LEU A CA 1
ATOM 1343 C C . LEU A 1 168 ? 14.324 10.010 -39.650 1.00 68.81 168 LEU A C 1
ATOM 1345 O O . LEU A 1 168 ? 13.993 10.878 -40.462 1.00 68.81 168 LEU A O 1
ATOM 1349 N N . ARG A 1 169 ? 15.491 10.047 -38.997 1.00 56.38 169 ARG A N 1
ATOM 1350 C CA . ARG A 1 169 ? 16.567 11.021 -39.240 1.00 56.38 169 ARG A CA 1
ATOM 1351 C C . ARG A 1 169 ? 17.694 10.392 -40.043 1.00 56.38 169 ARG A C 1
ATOM 1353 O O . ARG A 1 169 ? 18.263 11.136 -40.870 1.00 56.38 169 ARG A O 1
#